Protein AF-A0AAV2DTC4-F1 (afdb_monomer_lite)

pLDDT: mean 80.41, std 14.39, range [45.12, 97.69]

Radius of gyration: 42.37 Å; chains: 1; bounding box: 80×57×110 Å

Secondary structure (DSSP, 8-state):
-HHHHHHHHHHHHHHHHHHHHHHHHHHHHHHHHHHHHHHHHHHHHHHHHHHHHHHHHHHHHHHHHHHHHHHHHHHHHHHHHHHHHHHH-TT----HHHHHHHHHHHHHHHHHHHTTSPPP-------------------------

Sequence (145 aa):
MAKLMKDKADLDKEMGAQKSEIDLLLQEKKALRKEKKVMEKENKRRQEELDALRKEKATSEAPTLDMALKAQASLNSILILKRKLEAYHPTISWDVKEMANFVIDYMASVRPVVDQAPAPPQNPVDEEEDSGSSSESSDESAGGD

Structure (mmCIF, N/CA/C/O backbone):
data_AF-A0AAV2DTC4-F1
#
_entry.id   AF-A0AAV2DTC4-F1
#
loop_
_atom_site.group_PDB
_atom_site.id
_atom_site.type_symbol
_atom_site.label_atom_id
_atom_site.label_alt_id
_atom_site.label_comp_id
_atom_site.label_asym_id
_atom_site.label_entity_id
_atom_site.label_seq_id
_atom_site.pdbx_PDB_ins_code
_atom_site.Cartn_x
_atom_site.Cartn_y
_atom_site.Cartn_z
_atom_site.occupancy
_atom_site.B_iso_or_equiv
_atom_site.auth_seq_id
_atom_site.auth_comp_id
_atom_site.auth_asym_id
_atom_site.auth_atom_id
_atom_site.pdbx_PDB_model_num
ATOM 1 N N . MET A 1 1 ? 45.451 7.969 -55.722 1.00 75.12 1 MET A N 1
ATOM 2 C CA . MET A 1 1 ? 44.171 7.368 -56.159 1.00 75.12 1 MET A CA 1
ATOM 3 C C . MET A 1 1 ? 43.897 6.010 -55.522 1.00 75.12 1 MET A C 1
ATOM 5 O O . MET A 1 1 ? 43.073 5.988 -54.625 1.00 75.12 1 MET A O 1
ATOM 9 N N . ALA A 1 2 ? 44.573 4.912 -55.895 1.00 85.50 2 ALA A N 1
ATOM 10 C CA . ALA A 1 2 ? 44.189 3.552 -55.463 1.00 85.50 2 ALA A CA 1
ATOM 11 C C . ALA A 1 2 ? 43.973 3.370 -53.942 1.00 85.50 2 ALA A C 1
ATOM 13 O O . ALA A 1 2 ? 42.921 2.881 -53.541 1.00 85.50 2 ALA A O 1
ATOM 14 N N . LYS A 1 3 ? 44.911 3.830 -53.097 1.00 88.94 3 LYS A N 1
ATOM 15 C CA . LYS A 1 3 ? 44.768 3.773 -51.628 1.00 88.94 3 LYS A CA 1
ATOM 16 C C . LYS A 1 3 ? 43.507 4.504 -51.134 1.00 88.94 3 LYS A C 1
ATOM 18 O O . LYS A 1 3 ? 42.705 3.932 -50.416 1.00 88.94 3 LYS A O 1
ATOM 23 N N . LEU A 1 4 ? 43.281 5.715 -51.640 1.00 91.12 4 LEU A N 1
ATOM 24 C CA . LEU A 1 4 ? 42.171 6.599 -51.265 1.00 91.12 4 LEU A CA 1
ATOM 25 C C . LEU A 1 4 ? 40.789 6.018 -51.636 1.00 91.12 4 LEU A C 1
ATOM 27 O O . LEU A 1 4 ? 39.814 6.236 -50.926 1.00 91.12 4 LEU A O 1
ATOM 31 N N . MET A 1 5 ? 40.709 5.232 -52.718 1.00 93.12 5 MET A N 1
ATOM 32 C CA . MET A 1 5 ? 39.487 4.506 -53.099 1.00 93.12 5 MET A CA 1
ATOM 33 C C . MET A 1 5 ? 39.211 3.306 -52.182 1.00 93.12 5 MET A C 1
ATOM 35 O O . MET A 1 5 ? 38.049 3.001 -51.925 1.00 93.12 5 MET A O 1
ATOM 39 N N . LYS A 1 6 ? 40.261 2.643 -51.674 1.00 93.31 6 LYS A N 1
ATOM 40 C CA . LYS A 1 6 ? 40.127 1.567 -50.685 1.00 93.31 6 LYS A CA 1
ATOM 41 C C . LYS A 1 6 ? 39.699 2.127 -49.327 1.00 93.31 6 LYS A C 1
ATOM 43 O O . LYS A 1 6 ? 38.693 1.680 -48.793 1.00 93.31 6 LYS A O 1
ATOM 48 N N . ASP A 1 7 ? 40.405 3.147 -48.839 1.00 94.56 7 ASP A N 1
ATOM 49 C CA . ASP A 1 7 ? 40.118 3.801 -47.557 1.00 94.56 7 ASP A CA 1
ATOM 50 C C . ASP A 1 7 ? 38.659 4.315 -47.514 1.00 94.56 7 ASP A C 1
ATOM 52 O O . ASP A 1 7 ? 37.985 4.194 -46.494 1.00 94.56 7 ASP A O 1
ATOM 56 N N . LYS A 1 8 ? 38.125 4.803 -48.649 1.00 93.38 8 LYS A N 1
ATOM 57 C CA . LYS A 1 8 ? 36.703 5.156 -48.792 1.00 93.38 8 LYS A CA 1
ATOM 58 C C . LYS A 1 8 ? 35.762 3.949 -48.642 1.00 93.38 8 LYS A C 1
ATOM 60 O O . LYS A 1 8 ? 34.763 4.055 -47.942 1.00 93.38 8 LYS A O 1
ATOM 65 N N . ALA A 1 9 ? 36.048 2.827 -49.302 1.00 93.94 9 ALA A N 1
ATOM 66 C CA . ALA A 1 9 ? 35.193 1.638 -49.241 1.00 93.94 9 ALA A CA 1
ATOM 67 C C . ALA A 1 9 ? 35.174 1.002 -47.838 1.00 93.94 9 ALA A C 1
ATOM 69 O O . ALA A 1 9 ? 34.131 0.521 -47.394 1.00 93.94 9 ALA A O 1
ATOM 70 N N . ASP A 1 10 ? 36.309 1.039 -47.135 1.00 94.94 10 ASP A N 1
ATOM 71 C CA . ASP A 1 10 ? 36.408 0.596 -45.743 1.00 94.94 10 ASP A CA 1
ATOM 72 C C . ASP A 1 10 ? 35.602 1.537 -44.811 1.00 94.94 10 ASP A C 1
ATOM 74 O O . ASP A 1 10 ? 34.822 1.051 -43.990 1.00 94.94 10 ASP A O 1
ATOM 78 N N . LEU A 1 11 ? 35.665 2.863 -45.017 1.00 94.94 11 LEU A N 1
ATOM 79 C CA . LEU A 1 11 ? 34.822 3.857 -44.322 1.00 94.94 11 LEU A CA 1
ATOM 80 C C . LEU A 1 11 ? 33.317 3.677 -44.582 1.00 94.94 11 LEU A C 1
ATOM 82 O O . LEU A 1 11 ? 32.529 3.700 -43.639 1.00 94.94 11 LEU A O 1
ATOM 86 N N . ASP A 1 12 ? 32.899 3.482 -45.836 1.00 95.06 12 ASP A N 1
ATOM 87 C CA . ASP A 1 12 ? 31.487 3.267 -46.190 1.00 95.06 12 ASP A CA 1
ATOM 88 C C . ASP A 1 12 ? 30.931 1.999 -45.501 1.00 95.06 12 ASP A C 1
ATOM 90 O O . ASP A 1 12 ? 29.781 1.973 -45.049 1.00 95.06 12 ASP A O 1
ATO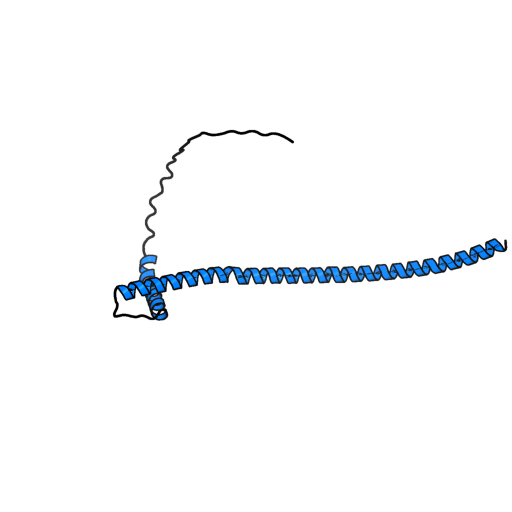M 94 N N . LYS A 1 13 ? 31.765 0.959 -45.347 1.00 95.94 13 LYS A N 1
ATOM 95 C CA . LYS A 1 13 ? 31.430 -0.270 -44.614 1.00 95.94 13 LYS A CA 1
ATOM 96 C C . LYS A 1 13 ? 31.337 -0.042 -43.101 1.00 95.94 13 LYS A C 1
ATOM 98 O O . LYS A 1 13 ? 30.400 -0.542 -42.477 1.00 95.94 13 LYS A O 1
ATOM 103 N N . GLU A 1 14 ? 32.273 0.702 -42.515 1.00 96.38 14 GLU A N 1
ATOM 104 C CA . GLU A 1 14 ? 32.268 1.021 -41.083 1.00 96.38 14 GLU A CA 1
ATOM 105 C C . GLU A 1 14 ? 31.072 1.910 -40.703 1.00 96.38 14 GLU A C 1
ATOM 107 O O . GLU A 1 14 ? 30.353 1.591 -39.756 1.00 96.38 14 GLU A O 1
ATOM 112 N N . MET A 1 15 ? 30.760 2.937 -41.503 1.00 95.75 15 MET A N 1
ATOM 113 C CA . MET A 1 15 ? 29.544 3.744 -41.333 1.00 95.75 15 MET A CA 1
ATOM 114 C C . MET A 1 15 ? 28.265 2.896 -41.425 1.00 95.75 15 MET A C 1
ATOM 116 O O . MET A 1 15 ? 27.325 3.112 -40.659 1.00 95.75 15 MET A O 1
ATOM 120 N N . GLY A 1 16 ? 28.215 1.914 -42.333 1.00 96.38 16 GLY A N 1
ATOM 121 C CA . GLY A 1 16 ? 27.091 0.978 -42.440 1.00 96.38 16 GLY A CA 1
ATOM 122 C C . GLY A 1 16 ? 26.909 0.102 -41.193 1.00 96.38 16 GLY A C 1
ATOM 123 O O . GLY A 1 16 ? 25.778 -0.105 -40.739 1.00 96.38 16 GLY A O 1
ATOM 124 N N . ALA A 1 17 ? 28.014 -0.367 -40.605 1.00 96.25 17 ALA A N 1
ATOM 125 C CA . ALA A 1 17 ? 28.004 -1.129 -39.358 1.00 96.25 17 ALA A CA 1
ATOM 126 C C . ALA A 1 17 ? 27.556 -0.262 -38.168 1.00 96.25 17 ALA A C 1
ATOM 128 O O . ALA A 1 17 ? 26.582 -0.610 -37.500 1.00 96.25 17 ALA A O 1
ATOM 129 N N . GLN A 1 18 ? 28.178 0.907 -37.972 1.00 96.75 18 GLN A N 1
ATOM 130 C CA . GLN A 1 18 ? 27.834 1.847 -36.896 1.00 96.75 18 GLN A CA 1
ATOM 131 C C . GLN A 1 18 ? 26.372 2.311 -36.978 1.00 96.75 18 GLN A C 1
ATOM 133 O O . GLN A 1 18 ? 25.688 2.401 -35.962 1.00 96.75 18 GLN A O 1
ATOM 138 N N . LYS A 1 19 ? 25.843 2.554 -38.185 1.00 96.88 19 LYS A N 1
ATOM 139 C CA . LYS A 1 19 ? 24.424 2.891 -38.370 1.00 96.88 19 LYS A CA 1
ATOM 140 C C . LYS A 1 19 ? 23.498 1.763 -37.900 1.00 96.88 19 LYS A C 1
ATOM 142 O O . LYS A 1 19 ? 22.509 2.032 -37.224 1.00 96.88 19 LYS A O 1
ATOM 147 N N . SER A 1 20 ? 23.838 0.516 -38.223 1.00 96.19 20 SER A N 1
ATOM 148 C CA . SER A 1 20 ? 23.063 -0.661 -37.809 1.00 96.19 20 SER A CA 1
ATOM 149 C C . SER A 1 20 ? 23.090 -0.854 -36.286 1.00 96.19 20 SER A C 1
ATOM 151 O O . SER A 1 20 ? 22.070 -1.184 -35.684 1.00 96.19 20 SER A O 1
ATOM 153 N N . GLU A 1 21 ? 24.233 -0.591 -35.650 1.00 97.31 21 GLU A N 1
ATOM 154 C CA . GLU A 1 21 ? 24.391 -0.604 -34.191 1.00 97.31 21 GLU A CA 1
ATOM 155 C C . GLU A 1 21 ? 23.567 0.505 -33.509 1.00 97.31 21 GLU A C 1
ATOM 157 O O . GLU A 1 21 ? 22.845 0.241 -32.547 1.00 97.31 21 GLU A O 1
ATOM 162 N N . ILE A 1 22 ? 23.584 1.728 -34.052 1.00 97.19 22 ILE A N 1
ATOM 163 C CA . ILE A 1 22 ? 22.749 2.843 -33.575 1.00 97.19 22 ILE A CA 1
ATOM 164 C C . ILE A 1 22 ? 21.257 2.489 -33.660 1.00 97.19 22 ILE A C 1
ATOM 166 O O . ILE A 1 22 ? 20.518 2.735 -32.703 1.00 97.19 22 ILE A O 1
ATOM 170 N N . ASP A 1 23 ? 20.804 1.888 -34.763 1.00 97.19 23 ASP A N 1
ATOM 171 C CA . ASP A 1 23 ? 19.405 1.480 -34.928 1.00 97.19 23 ASP A CA 1
ATOM 172 C C . ASP A 1 23 ? 18.992 0.400 -33.905 1.00 97.19 23 ASP A C 1
ATOM 174 O O . ASP A 1 23 ? 17.889 0.473 -33.352 1.00 97.19 23 ASP A O 1
ATOM 178 N N . LEU A 1 24 ? 19.877 -0.553 -33.578 1.00 97.50 24 LEU A N 1
ATOM 179 C CA . LEU A 1 24 ? 19.655 -1.544 -32.514 1.00 97.50 24 LEU A CA 1
ATOM 180 C C . LEU A 1 24 ? 19.556 -0.886 -31.128 1.00 97.50 24 LEU A C 1
ATOM 182 O O . LEU A 1 24 ? 18.571 -1.097 -30.416 1.00 97.50 24 LEU A O 1
ATOM 186 N N . LEU A 1 25 ? 20.509 -0.019 -30.771 1.00 97.06 25 LEU A N 1
ATOM 187 C CA . LEU A 1 25 ? 20.514 0.706 -29.492 1.00 97.06 25 LEU A CA 1
ATOM 188 C C . LEU A 1 25 ? 19.282 1.616 -29.334 1.00 97.06 25 LEU A C 1
ATOM 190 O O . LEU A 1 25 ? 18.743 1.774 -28.234 1.00 97.06 25 LEU A O 1
ATOM 194 N N . LEU A 1 26 ? 18.781 2.205 -30.425 1.00 97.25 26 LEU A N 1
ATOM 195 C CA . LEU A 1 26 ? 17.537 2.981 -30.422 1.00 97.25 26 LEU A CA 1
ATOM 196 C C . LEU A 1 26 ? 16.298 2.105 -30.183 1.00 97.25 26 LEU A C 1
ATOM 198 O O . LEU A 1 26 ? 15.373 2.542 -29.485 1.00 97.25 26 LEU A O 1
ATOM 202 N N . GLN A 1 27 ? 16.267 0.880 -30.717 1.00 97.00 27 GLN A N 1
ATOM 203 C CA . GLN A 1 27 ? 15.197 -0.087 -30.448 1.00 97.00 27 GLN A CA 1
ATOM 204 C C . GLN A 1 27 ? 15.222 -0.565 -28.992 1.00 97.00 27 GLN A C 1
ATOM 206 O O . GLN A 1 27 ? 14.185 -0.514 -28.325 1.00 97.00 27 GLN A O 1
ATOM 211 N N . GLU A 1 28 ? 16.390 -0.930 -28.465 1.00 97.25 28 GLU A N 1
ATOM 212 C CA . GLU A 1 28 ? 16.568 -1.340 -27.067 1.00 97.25 28 GLU A CA 1
ATOM 213 C C . GLU A 1 28 ? 16.164 -0.217 -26.098 1.00 97.25 28 GLU A C 1
ATOM 215 O O . GLU A 1 28 ? 15.303 -0.399 -25.236 1.00 97.25 28 GLU A O 1
ATOM 220 N N . LYS A 1 29 ? 16.654 1.009 -26.320 1.00 97.44 29 LYS A N 1
ATOM 221 C CA . LYS A 1 29 ? 16.259 2.202 -25.551 1.00 97.44 29 LYS A CA 1
ATOM 222 C C . LYS A 1 29 ? 14.749 2.462 -25.592 1.00 97.44 29 LYS A C 1
ATOM 224 O O . LYS A 1 29 ? 14.182 2.991 -24.632 1.00 97.44 29 LYS A O 1
ATOM 229 N N . LYS A 1 30 ? 14.067 2.111 -26.689 1.00 97.69 30 LYS A N 1
ATOM 230 C CA . LYS A 1 30 ? 12.602 2.197 -26.816 1.00 97.69 30 LYS A CA 1
ATOM 231 C C . LYS A 1 30 ? 11.891 1.068 -26.059 1.00 97.69 30 LYS A C 1
ATOM 233 O O . LYS A 1 30 ? 10.814 1.326 -25.519 1.00 97.69 30 LYS A O 1
ATOM 238 N N . ALA A 1 31 ? 12.471 -0.130 -25.985 1.00 96.50 31 ALA A N 1
ATOM 239 C CA . ALA A 1 31 ? 11.971 -1.244 -25.180 1.00 96.50 31 ALA A CA 1
ATOM 240 C C . ALA A 1 31 ? 12.096 -0.949 -23.674 1.00 96.50 31 ALA A C 1
ATOM 242 O O . ALA A 1 31 ? 11.075 -0.905 -22.988 1.00 96.50 31 ALA A O 1
ATOM 243 N N . LEU A 1 32 ? 13.291 -0.581 -23.198 1.00 96.62 32 LEU A N 1
ATOM 244 C CA . LEU A 1 32 ? 13.554 -0.211 -21.798 1.00 96.62 32 LEU A CA 1
ATOM 245 C C . LEU A 1 32 ? 12.648 0.938 -21.315 1.00 96.62 32 LEU A C 1
ATOM 247 O O . LEU A 1 32 ? 12.139 0.931 -20.196 1.00 96.62 32 LEU A O 1
ATOM 251 N N . ARG A 1 33 ? 12.355 1.921 -22.180 1.00 97.00 33 ARG A N 1
ATOM 252 C CA . ARG A 1 33 ? 11.389 3.000 -21.882 1.00 97.00 33 ARG A CA 1
ATOM 253 C C . ARG A 1 33 ? 9.942 2.520 -21.728 1.00 97.00 33 ARG A C 1
ATOM 255 O O . ARG A 1 33 ? 9.172 3.187 -21.036 1.00 97.00 33 ARG A O 1
ATOM 262 N N . LYS A 1 34 ? 9.539 1.428 -22.387 1.00 97.00 34 LYS A N 1
ATOM 263 C CA . LYS A 1 34 ? 8.218 0.808 -22.180 1.00 97.00 34 LYS A CA 1
ATOM 264 C C . LYS A 1 34 ? 8.203 0.024 -20.873 1.00 97.00 34 LYS A C 1
ATOM 266 O O . LYS A 1 34 ? 7.287 0.215 -20.082 1.00 97.00 34 LYS A O 1
ATOM 271 N N . GLU A 1 35 ? 9.225 -0.791 -20.640 1.00 96.44 35 GLU A N 1
ATOM 272 C CA . GLU A 1 35 ? 9.388 -1.597 -19.427 1.00 96.44 35 GLU A CA 1
ATOM 273 C C . GLU A 1 35 ? 9.395 -0.729 -18.164 1.00 96.44 35 GLU A C 1
ATOM 275 O O . GLU A 1 35 ? 8.597 -0.962 -17.257 1.00 96.44 35 GLU A O 1
ATOM 280 N N . LYS A 1 36 ? 10.170 0.367 -18.158 1.00 96.38 36 LYS A N 1
ATOM 281 C CA . LYS A 1 36 ? 10.168 1.341 -17.057 1.00 96.38 36 LYS A CA 1
ATOM 282 C C . LYS A 1 36 ? 8.755 1.839 -16.728 1.00 96.38 36 LYS A C 1
ATOM 284 O O . LYS A 1 36 ? 8.377 1.864 -15.563 1.00 96.38 36 LYS A O 1
ATOM 289 N N . LYS A 1 37 ? 7.948 2.176 -17.742 1.00 97.00 37 LYS A N 1
ATOM 290 C CA . LYS A 1 37 ? 6.556 2.630 -17.555 1.00 97.00 37 LYS A CA 1
ATOM 291 C C . LYS A 1 37 ? 5.619 1.534 -17.040 1.00 97.00 37 LYS A C 1
ATOM 293 O O . LYS A 1 37 ? 4.598 1.859 -16.437 1.00 97.00 37 LYS A O 1
ATOM 298 N N . VAL A 1 38 ? 5.914 0.260 -17.304 1.00 96.88 38 VAL A N 1
ATOM 299 C CA . VAL A 1 38 ? 5.171 -0.871 -16.727 1.00 96.88 38 VAL A CA 1
ATOM 300 C C . VAL A 1 38 ? 5.531 -1.012 -15.249 1.00 96.88 38 VAL A C 1
ATOM 302 O O . VAL A 1 38 ? 4.626 -1.014 -14.417 1.00 96.88 38 VAL A O 1
ATOM 305 N N . MET A 1 39 ? 6.824 -1.009 -14.909 1.00 93.19 39 MET A N 1
ATOM 306 C CA . MET A 1 39 ? 7.279 -1.087 -13.515 1.00 93.19 39 MET A CA 1
ATOM 307 C C . MET A 1 39 ? 6.841 0.119 -12.670 1.00 93.19 39 MET A C 1
ATOM 309 O O . MET A 1 39 ? 6.418 -0.062 -11.534 1.00 93.19 39 MET A O 1
ATOM 313 N N . GLU A 1 40 ? 6.855 1.342 -13.213 1.00 96.00 40 GLU A N 1
ATOM 314 C CA . GLU A 1 40 ? 6.330 2.542 -12.534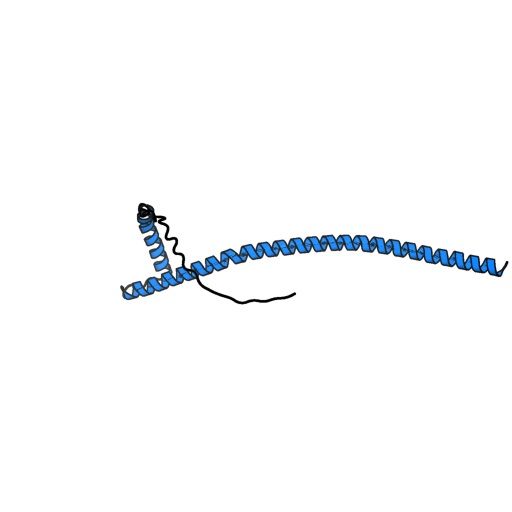 1.00 96.00 40 GLU A CA 1
ATOM 315 C C . GLU A 1 40 ? 4.840 2.386 -12.167 1.00 96.00 40 GLU A C 1
ATOM 317 O O . GLU A 1 40 ? 4.432 2.738 -11.059 1.00 96.00 40 GLU A O 1
ATOM 322 N N . LYS A 1 41 ? 4.023 1.806 -13.062 1.00 96.94 41 LYS A N 1
ATOM 323 C CA . LYS A 1 41 ? 2.601 1.524 -12.795 1.00 96.94 41 LYS A CA 1
ATOM 324 C C . LYS A 1 41 ? 2.405 0.409 -11.771 1.00 96.94 41 LYS A C 1
ATOM 326 O O . LYS A 1 41 ? 1.545 0.531 -10.905 1.00 96.94 41 LYS A O 1
ATOM 331 N N . GLU A 1 42 ? 3.176 -0.669 -11.877 1.00 94.94 42 GLU A N 1
ATOM 332 C CA . GLU A 1 42 ? 3.092 -1.800 -10.952 1.00 94.94 42 GLU A CA 1
ATOM 333 C C . GLU A 1 42 ? 3.512 -1.391 -9.532 1.00 94.94 42 GLU A C 1
ATOM 335 O O . GLU A 1 42 ? 2.836 -1.735 -8.566 1.00 94.94 42 GLU A O 1
ATOM 340 N N . ASN A 1 43 ? 4.572 -0.588 -9.405 1.00 94.62 43 ASN A N 1
ATOM 341 C CA . ASN A 1 43 ? 5.025 -0.051 -8.126 1.00 94.62 43 ASN A CA 1
ATOM 342 C C . ASN A 1 43 ? 3.969 0.883 -7.504 1.00 94.62 43 ASN A C 1
ATOM 344 O O . ASN A 1 43 ? 3.638 0.735 -6.332 1.00 94.62 43 ASN A O 1
ATOM 348 N N . LYS A 1 44 ? 3.334 1.756 -8.305 1.00 96.56 44 LYS A N 1
ATOM 349 C CA . LYS A 1 44 ? 2.187 2.558 -7.841 1.00 96.56 44 LYS A CA 1
ATOM 350 C C . LYS A 1 44 ? 1.041 1.680 -7.320 1.00 96.56 44 LYS A C 1
ATOM 352 O O . LYS A 1 44 ? 0.507 1.973 -6.256 1.00 96.56 44 LYS A O 1
ATOM 357 N N . ARG A 1 45 ? 0.709 0.584 -8.016 1.00 95.88 45 ARG A N 1
ATOM 358 C CA . ARG A 1 45 ? -0.333 -0.362 -7.578 1.00 95.88 45 ARG A CA 1
ATOM 359 C C . ARG A 1 45 ? 0.032 -1.050 -6.256 1.00 95.88 45 ARG A C 1
ATOM 361 O O . ARG A 1 45 ? -0.798 -1.101 -5.359 1.00 95.88 45 ARG A O 1
ATOM 368 N N . ARG A 1 46 ? 1.280 -1.512 -6.102 1.00 93.69 46 ARG A N 1
ATOM 369 C CA . ARG A 1 46 ? 1.786 -2.083 -4.835 1.00 93.69 46 ARG A CA 1
ATOM 370 C C . ARG A 1 46 ? 1.750 -1.071 -3.687 1.00 93.69 46 ARG A C 1
ATOM 372 O O . ARG A 1 46 ? 1.433 -1.444 -2.564 1.00 93.69 46 ARG A O 1
ATOM 379 N N . GLN A 1 47 ? 2.052 0.199 -3.954 1.00 91.94 47 GLN A N 1
ATOM 380 C CA . GLN A 1 47 ? 1.971 1.257 -2.945 1.00 91.94 47 GLN A CA 1
ATOM 381 C C . GLN A 1 47 ? 0.518 1.499 -2.499 1.00 91.94 47 GLN A C 1
ATOM 383 O O . GLN A 1 47 ? 0.253 1.576 -1.303 1.00 91.94 47 GLN A O 1
ATOM 388 N N . GLU A 1 48 ? -0.427 1.537 -3.443 1.00 94.25 48 GLU A N 1
ATOM 389 C CA . GLU A 1 48 ? -1.867 1.631 -3.159 1.00 94.25 48 GLU A CA 1
ATOM 390 C C . GLU A 1 48 ? -2.379 0.419 -2.352 1.00 94.25 48 GLU A C 1
ATOM 392 O O . GLU A 1 48 ? -3.116 0.602 -1.384 1.00 94.25 48 GLU A O 1
ATOM 397 N N . GLU A 1 49 ? -1.937 -0.801 -2.685 1.00 93.12 49 GLU A N 1
ATOM 398 C CA . GLU A 1 49 ? -2.223 -2.032 -1.923 1.00 93.12 49 GLU A CA 1
ATOM 399 C C . GLU A 1 49 ? -1.672 -1.962 -0.482 1.00 93.12 49 GLU A C 1
ATOM 401 O O . GLU A 1 49 ? -2.391 -2.255 0.475 1.00 93.12 49 GLU A O 1
ATOM 406 N N . LEU A 1 50 ? -0.419 -1.523 -0.297 1.00 92.50 50 LEU A N 1
ATOM 407 C CA . LEU A 1 50 ? 0.202 -1.378 1.028 1.00 92.50 50 LEU A CA 1
ATOM 408 C C . LEU A 1 50 ? -0.498 -0.329 1.899 1.00 92.50 50 LEU A C 1
ATOM 410 O O . LEU A 1 50 ? -0.687 -0.550 3.096 1.00 92.50 50 LEU A O 1
ATOM 414 N N . ASP A 1 51 ? -0.891 0.806 1.323 1.00 91.50 51 ASP A N 1
ATOM 415 C CA . ASP A 1 51 ? -1.568 1.868 2.069 1.00 91.50 51 ASP A CA 1
ATOM 416 C C . ASP A 1 51 ? -3.033 1.522 2.384 1.00 91.50 51 ASP A C 1
ATOM 418 O O . ASP A 1 51 ? -3.559 1.978 3.402 1.00 91.50 51 ASP A O 1
ATOM 422 N N . ALA A 1 52 ? -3.677 0.662 1.586 1.00 91.62 52 ALA A N 1
ATOM 423 C CA . ALA A 1 52 ? -4.959 0.049 1.938 1.00 91.62 52 ALA A CA 1
ATOM 424 C C . ALA A 1 52 ? -4.818 -0.901 3.144 1.00 91.62 52 ALA A C 1
ATOM 426 O O . ALA A 1 52 ? -5.512 -0.716 4.145 1.00 91.62 52 ALA A O 1
ATOM 427 N N . LEU A 1 53 ? -3.860 -1.837 3.106 1.00 87.88 53 LEU A N 1
ATOM 428 C CA . LEU A 1 53 ? -3.599 -2.784 4.203 1.00 87.88 53 LEU A CA 1
ATOM 429 C C . LEU A 1 53 ? -3.209 -2.082 5.516 1.00 87.88 53 LEU A C 1
ATOM 431 O O . LEU A 1 53 ? -3.619 -2.497 6.600 1.00 87.88 53 LEU A O 1
ATOM 435 N N . ARG A 1 54 ? -2.448 -0.981 5.443 1.00 87.94 54 ARG A N 1
ATOM 436 C CA . ARG A 1 54 ? -2.120 -0.145 6.615 1.00 87.94 54 ARG A CA 1
ATOM 437 C C . ARG A 1 54 ? -3.361 0.478 7.254 1.00 87.94 54 ARG A C 1
ATOM 439 O O . ARG A 1 54 ? -3.451 0.505 8.480 1.00 87.94 54 ARG A O 1
ATOM 446 N N . LYS A 1 55 ? -4.307 0.969 6.445 1.00 84.94 55 LYS A N 1
ATOM 447 C CA . LYS A 1 55 ? -5.578 1.528 6.937 1.00 84.94 55 LYS A CA 1
ATOM 448 C C . LYS A 1 55 ? -6.442 0.452 7.585 1.00 84.94 55 LYS A C 1
ATOM 450 O O . LYS A 1 55 ? -6.914 0.665 8.696 1.00 84.94 55 LYS A O 1
ATOM 455 N N . GLU A 1 56 ? -6.583 -0.701 6.932 1.00 81.75 56 GLU A N 1
ATOM 456 C CA . GLU A 1 56 ? -7.324 -1.854 7.455 1.00 81.75 56 GLU A CA 1
ATOM 457 C C . GLU A 1 56 ? -6.784 -2.289 8.827 1.00 81.75 56 GLU A C 1
ATOM 459 O O . GLU A 1 56 ? -7.536 -2.357 9.805 1.00 81.75 56 GLU A O 1
ATOM 464 N N . LYS A 1 57 ? -5.457 -2.455 8.940 1.00 78.56 57 LYS A N 1
ATOM 465 C CA . LYS A 1 57 ? -4.787 -2.773 10.206 1.00 78.56 57 LYS A CA 1
ATOM 466 C C . LYS A 1 57 ? -5.085 -1.737 11.298 1.00 78.56 57 LYS A C 1
ATOM 468 O O . LYS A 1 57 ? -5.495 -2.112 12.395 1.00 78.56 57 LYS A O 1
ATOM 473 N N . ALA A 1 58 ? -4.941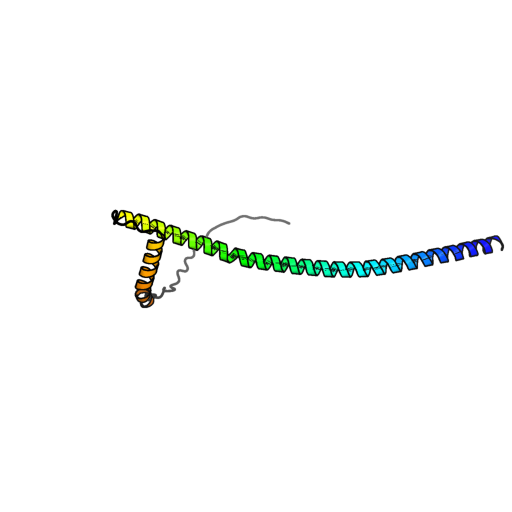 -0.445 10.994 1.00 74.44 58 ALA A N 1
ATOM 474 C CA . ALA A 1 58 ? -5.213 0.627 11.954 1.00 74.44 58 ALA A CA 1
ATOM 475 C C . ALA A 1 58 ? -6.672 0.615 12.455 1.00 74.44 58 ALA A C 1
ATOM 477 O O . ALA A 1 58 ? -6.916 0.807 13.647 1.00 74.44 58 ALA A O 1
ATOM 478 N N . THR A 1 59 ? -7.640 0.328 11.575 1.00 72.00 59 THR A N 1
ATOM 479 C CA . THR A 1 59 ? -9.056 0.195 11.962 1.00 72.00 59 THR A CA 1
ATOM 480 C C . THR A 1 59 ? -9.364 -1.070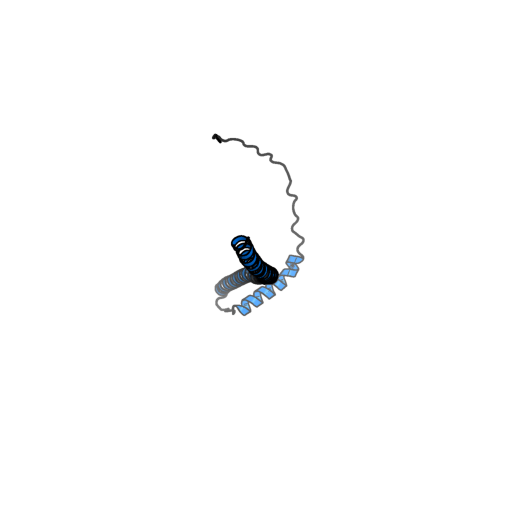 12.770 1.00 72.00 59 THR A C 1
ATOM 482 O O . THR A 1 59 ? -10.305 -1.062 13.559 1.00 72.00 59 THR A O 1
ATOM 485 N N . SER A 1 60 ? -8.568 -2.134 12.621 1.00 66.56 60 SER A N 1
ATOM 486 C CA . SER A 1 60 ? -8.740 -3.398 13.350 1.00 66.56 60 SER A CA 1
ATOM 487 C C . SER A 1 60 ? -8.191 -3.358 14.783 1.00 66.56 60 SER A C 1
ATOM 489 O O . SER A 1 60 ? -8.747 -4.004 15.673 1.00 66.56 60 SER A O 1
ATOM 491 N N . GLU A 1 61 ? -7.084 -2.651 15.019 1.00 64.12 61 GLU A N 1
ATOM 492 C CA . GLU A 1 61 ? -6.346 -2.713 16.295 1.00 64.12 61 GLU A CA 1
ATOM 493 C C . GLU A 1 61 ? -6.793 -1.650 17.316 1.00 64.12 61 GLU A C 1
ATOM 495 O O . GLU A 1 61 ? -6.799 -1.910 18.519 1.00 64.12 61 GLU A O 1
ATOM 500 N N . ALA A 1 62 ? -7.216 -0.464 16.862 1.00 57.88 62 ALA A N 1
ATOM 501 C CA . ALA A 1 62 ? -7.557 0.647 17.754 1.00 57.88 62 ALA A CA 1
ATOM 502 C C . ALA A 1 62 ? -8.794 0.410 18.659 1.00 57.88 62 ALA A C 1
ATOM 504 O O . ALA A 1 62 ? -8.677 0.616 19.869 1.00 57.88 62 ALA A O 1
ATOM 505 N N . PRO A 1 63 ? -9.969 -0.031 18.155 1.00 60.88 63 PRO A N 1
ATOM 506 C CA . PRO A 1 63 ? -11.143 -0.223 19.013 1.00 60.88 63 PRO A CA 1
ATOM 507 C C . PRO A 1 63 ? -11.066 -1.508 19.850 1.00 60.88 63 PRO A C 1
ATOM 509 O O . PRO A 1 63 ? -11.714 -1.610 20.889 1.00 60.88 63 PRO A O 1
ATOM 512 N N . THR A 1 64 ? -10.293 -2.506 19.417 1.00 69.19 64 THR A N 1
ATOM 513 C CA . THR A 1 64 ? -10.274 -3.835 20.042 1.00 69.19 64 THR A CA 1
ATOM 514 C C . THR A 1 64 ? -9.487 -3.855 21.351 1.00 69.19 64 THR A C 1
ATOM 516 O O . THR A 1 64 ? -9.956 -4.459 22.316 1.00 69.19 64 THR A O 1
ATOM 519 N N . LEU A 1 65 ? -8.353 -3.147 21.437 1.00 74.00 65 LEU A N 1
ATOM 520 C CA . LEU A 1 65 ? -7.566 -3.070 22.674 1.00 74.00 65 LEU A CA 1
ATOM 521 C C . LEU A 1 65 ? -8.284 -2.276 23.780 1.00 74.00 65 LEU A C 1
ATOM 523 O O . LEU A 1 65 ? -8.353 -2.740 24.917 1.00 74.00 65 LEU A O 1
ATOM 527 N N . ASP A 1 66 ? -8.856 -1.114 23.459 1.00 73.06 66 ASP A N 1
ATOM 528 C CA . ASP A 1 66 ? -9.586 -0.283 24.429 1.00 73.06 66 ASP A CA 1
ATOM 529 C C . ASP A 1 66 ? -10.868 -0.976 24.930 1.00 73.06 66 ASP A C 1
ATOM 531 O O . ASP A 1 66 ? -11.121 -1.012 26.137 1.00 73.06 66 ASP A O 1
ATOM 535 N N . MET A 1 67 ? -11.633 -1.634 24.046 1.00 73.38 67 MET A N 1
ATOM 536 C CA . MET A 1 67 ? -12.759 -2.473 24.478 1.00 73.38 67 MET A CA 1
ATOM 537 C C . MET A 1 67 ? -12.311 -3.646 25.360 1.00 73.38 67 MET A C 1
ATOM 539 O O . MET A 1 67 ? -12.981 -3.935 26.351 1.00 73.38 67 MET A O 1
ATOM 543 N N . ALA A 1 68 ? -11.191 -4.307 25.047 1.00 74.25 68 ALA A N 1
ATOM 544 C CA . ALA A 1 68 ? -10.670 -5.403 25.864 1.00 74.25 68 ALA A CA 1
ATOM 545 C C . ALA A 1 68 ? -10.242 -4.924 27.263 1.00 74.25 68 ALA A C 1
ATOM 547 O O . ALA A 1 68 ? -10.586 -5.560 28.260 1.00 74.25 68 ALA A O 1
ATOM 548 N N . LEU A 1 69 ? -9.564 -3.775 27.362 1.00 78.06 69 LEU A N 1
ATOM 549 C CA . LEU A 1 69 ? -9.187 -3.163 28.642 1.00 78.06 69 LEU A CA 1
ATOM 550 C C . LEU A 1 69 ? -10.418 -2.755 29.467 1.00 78.06 69 LEU A C 1
ATOM 552 O O . LEU A 1 69 ? -10.471 -3.030 30.667 1.00 78.06 69 LEU A O 1
ATOM 556 N N . LYS A 1 70 ? -11.441 -2.170 28.830 1.00 81.25 70 LYS A N 1
ATOM 557 C CA . LYS A 1 70 ? -12.718 -1.831 29.481 1.00 81.25 70 LYS A CA 1
ATOM 558 C C . LYS A 1 70 ? -13.455 -3.078 29.974 1.00 81.25 70 LYS A C 1
ATOM 560 O O . LYS A 1 70 ? -13.864 -3.115 31.132 1.00 81.25 70 LYS A O 1
ATOM 565 N N . ALA A 1 71 ? -13.548 -4.125 29.154 1.00 79.44 71 ALA A N 1
ATOM 566 C CA . ALA A 1 71 ? -14.145 -5.402 29.546 1.00 79.44 71 ALA A CA 1
ATOM 567 C C . ALA A 1 71 ? -13.393 -6.057 30.721 1.00 79.44 71 ALA A C 1
ATOM 569 O O . ALA A 1 71 ? -14.023 -6.527 31.671 1.00 79.44 71 ALA A O 1
ATOM 570 N N . GLN A 1 72 ? -12.055 -6.021 30.711 1.00 81.31 72 GLN A N 1
ATOM 571 C CA . GLN A 1 72 ? -11.220 -6.518 31.807 1.00 81.31 72 GLN A CA 1
ATOM 572 C C . GLN A 1 72 ? -11.456 -5.734 33.112 1.00 81.31 72 GLN A C 1
ATOM 574 O O . GLN A 1 72 ? -11.558 -6.334 34.185 1.00 81.31 72 GLN A O 1
ATOM 579 N N . ALA A 1 73 ? -11.585 -4.405 33.037 1.00 82.81 73 ALA A N 1
ATOM 580 C CA . ALA A 1 73 ? -11.894 -3.557 34.189 1.00 82.81 73 ALA A CA 1
ATOM 581 C C . ALA A 1 73 ? -13.297 -3.842 34.764 1.00 82.81 73 ALA A C 1
ATOM 583 O O . ALA A 1 73 ? -13.452 -3.978 35.983 1.00 82.81 73 ALA A O 1
ATOM 584 N N . SER A 1 74 ? -14.310 -4.001 33.904 1.00 85.06 74 SER A N 1
ATOM 585 C CA . SER A 1 74 ? -15.665 -4.391 34.317 1.00 85.06 74 SER A CA 1
ATOM 586 C C . SER A 1 74 ? -15.685 -5.771 34.983 1.00 85.06 74 SER A C 1
ATOM 588 O O . SER A 1 74 ? -16.264 -5.913 36.061 1.00 85.06 74 SER A O 1
ATOM 590 N N . LEU A 1 75 ? -14.996 -6.766 34.411 1.00 86.81 75 LEU A N 1
ATOM 591 C CA . LEU A 1 75 ? -14.885 -8.109 34.992 1.00 86.81 75 LEU A CA 1
ATOM 592 C C . LEU A 1 75 ? -14.219 -8.077 36.376 1.00 86.81 75 LEU A C 1
ATOM 594 O O . LEU A 1 75 ? -14.749 -8.647 37.328 1.00 86.81 75 LEU A O 1
ATOM 598 N N . ASN A 1 76 ? -13.099 -7.362 36.518 1.00 88.44 76 ASN A N 1
ATOM 599 C CA . ASN A 1 76 ? -12.432 -7.181 37.810 1.00 88.44 76 ASN A CA 1
ATOM 600 C C . ASN A 1 76 ? -13.359 -6.524 38.849 1.00 88.44 76 ASN A C 1
ATOM 602 O O . ASN A 1 76 ? -13.379 -6.947 40.005 1.00 88.44 76 ASN A O 1
ATOM 606 N N . SER A 1 77 ? -14.163 -5.537 38.444 1.00 87.88 77 SER A N 1
ATOM 607 C CA . SER A 1 77 ? -15.125 -4.869 39.334 1.00 87.88 77 SER A CA 1
ATOM 608 C C . SER A 1 77 ? -16.220 -5.827 39.821 1.00 87.88 77 SER A C 1
ATOM 610 O O . SER A 1 77 ? -16.521 -5.855 41.015 1.00 87.88 77 SER A O 1
ATOM 612 N N . ILE A 1 78 ? -16.754 -6.674 38.931 1.00 83.62 78 ILE A N 1
ATOM 613 C CA . ILE A 1 78 ? -17.735 -7.722 39.265 1.00 83.62 78 ILE A CA 1
ATOM 614 C C . ILE A 1 78 ? -17.126 -8.751 40.231 1.00 83.62 78 ILE A C 1
ATOM 616 O O . ILE A 1 78 ? -17.761 -9.118 41.219 1.00 83.62 78 ILE A O 1
ATOM 620 N N . LEU A 1 79 ? -15.877 -9.175 40.010 1.00 88.38 79 LEU A N 1
ATOM 621 C CA . LEU A 1 79 ? -15.172 -10.105 40.902 1.00 88.38 79 LEU A CA 1
ATOM 622 C C . LEU A 1 79 ? -14.906 -9.508 42.295 1.00 88.38 79 LEU A C 1
ATOM 624 O O . LEU A 1 79 ? -15.011 -10.217 43.297 1.00 88.38 79 LEU A O 1
ATOM 628 N N . ILE A 1 80 ? -14.588 -8.212 42.384 1.00 87.31 80 ILE A N 1
ATOM 629 C CA . ILE A 1 80 ? -14.449 -7.504 43.668 1.00 87.31 80 ILE A CA 1
ATOM 630 C C . ILE A 1 80 ? -15.800 -7.418 44.385 1.00 87.31 80 ILE A C 1
ATOM 632 O O . ILE A 1 80 ? -15.864 -7.683 45.586 1.00 87.31 80 ILE A O 1
ATOM 636 N N . LEU A 1 81 ? -16.876 -7.076 43.668 1.00 86.31 81 LEU A N 1
ATOM 637 C CA . LEU A 1 81 ? -18.220 -7.013 44.241 1.00 86.31 81 LEU A CA 1
ATOM 638 C C . LEU A 1 81 ? -18.671 -8.385 44.755 1.00 86.31 81 LEU A C 1
ATOM 640 O O . LEU A 1 81 ? -19.161 -8.469 45.879 1.00 86.31 81 LEU A O 1
ATOM 644 N N . LYS A 1 82 ? -18.413 -9.456 43.993 1.00 84.19 82 LYS A N 1
ATOM 645 C CA . LYS A 1 82 ? -18.670 -10.837 44.412 1.00 84.19 82 LYS A CA 1
ATOM 646 C C . LYS A 1 82 ? -17.994 -11.167 45.740 1.00 84.19 82 LYS A C 1
ATOM 648 O O . LYS A 1 82 ? -18.687 -11.519 46.686 1.00 84.19 82 LYS A O 1
ATOM 653 N N . ARG A 1 83 ? -16.679 -10.945 45.852 1.00 87.94 83 ARG A N 1
ATOM 654 C CA . ARG A 1 83 ? -15.932 -11.188 47.102 1.00 87.94 83 ARG A CA 1
ATOM 655 C C . ARG A 1 83 ? -16.482 -10.390 48.288 1.00 87.94 83 ARG A C 1
ATOM 657 O O . ARG A 1 83 ? -16.472 -10.887 49.409 1.00 87.94 83 ARG A O 1
ATOM 664 N N . LYS A 1 84 ? -16.951 -9.156 48.062 1.00 87.25 84 LYS A N 1
ATOM 665 C CA . LYS A 1 84 ? -17.588 -8.340 49.109 1.00 87.25 84 LYS A CA 1
ATOM 666 C C . LYS A 1 84 ? -18.944 -8.912 49.527 1.00 87.25 84 LYS A C 1
ATOM 668 O O . LYS A 1 84 ? -19.197 -9.023 50.720 1.00 87.25 84 LYS A O 1
ATOM 673 N N . LEU A 1 85 ? -19.798 -9.288 48.577 1.00 82.81 85 LEU A N 1
ATOM 674 C CA . LEU A 1 85 ? -21.120 -9.850 48.869 1.00 82.81 85 LEU A CA 1
ATOM 675 C C . LEU A 1 85 ? -21.027 -11.217 49.555 1.00 82.81 85 LEU A C 1
ATOM 677 O O . LEU A 1 85 ? -21.723 -11.427 50.541 1.00 82.81 85 LEU A O 1
ATOM 681 N N . GLU A 1 86 ? -20.110 -12.088 49.127 1.00 83.50 86 GLU A N 1
ATOM 682 C CA . GLU A 1 86 ? -19.806 -13.358 49.808 1.00 83.50 86 GLU A CA 1
ATOM 683 C C . GLU A 1 86 ? -19.305 -13.130 51.249 1.00 83.50 86 GLU A C 1
ATOM 685 O O . GLU A 1 86 ? -19.631 -13.903 52.145 1.00 83.50 86 GLU A O 1
ATOM 690 N N . ALA A 1 87 ? -18.568 -12.043 51.514 1.00 84.62 87 ALA A N 1
ATOM 691 C CA . ALA A 1 87 ? -18.131 -11.692 52.868 1.00 84.62 87 ALA A CA 1
ATOM 692 C C . ALA A 1 87 ? -19.276 -11.186 53.774 1.00 84.62 87 ALA A C 1
ATOM 694 O O . ALA A 1 87 ? -19.251 -11.447 54.976 1.00 84.62 87 ALA A O 1
ATOM 695 N N . TYR A 1 88 ? -20.280 -10.490 53.224 1.00 85.25 88 TYR A N 1
ATOM 696 C CA . TYR A 1 88 ? -21.475 -10.067 53.975 1.00 85.25 88 TYR A CA 1
ATOM 697 C C . TYR A 1 88 ? -22.534 -11.175 54.100 1.00 85.25 88 TYR A C 1
ATOM 699 O O . TYR A 1 88 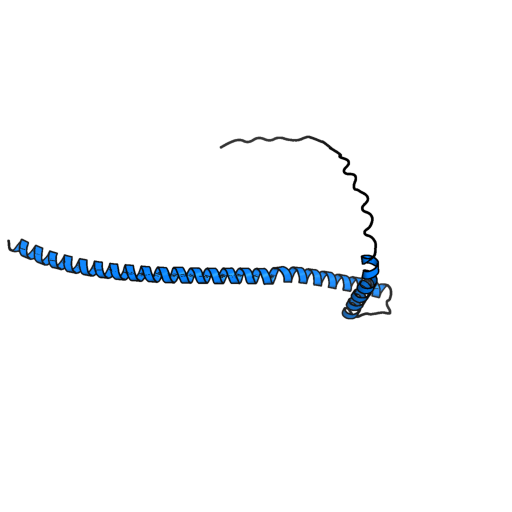? -23.270 -11.215 55.087 1.00 85.25 88 TYR A O 1
ATOM 707 N N . HIS A 1 89 ? -22.599 -12.091 53.131 1.00 80.38 89 HIS A N 1
ATOM 708 C CA . HIS A 1 89 ? -23.569 -13.184 53.069 1.00 80.38 89 HIS A CA 1
ATOM 709 C C . HIS A 1 89 ? -22.879 -14.529 52.755 1.00 80.38 89 HIS A C 1
ATOM 711 O O . HIS A 1 89 ? -23.025 -15.048 51.649 1.00 80.38 89 HIS A O 1
ATOM 717 N N . PRO A 1 90 ? -22.169 -15.148 53.723 1.00 77.00 90 PRO A N 1
ATOM 718 C CA . PRO A 1 90 ? -21.344 -16.343 53.476 1.00 77.00 90 PRO A CA 1
ATOM 719 C C . PRO A 1 90 ? -22.116 -17.598 53.047 1.00 77.00 90 PRO A C 1
ATOM 721 O O . PRO A 1 90 ? -21.526 -18.563 52.570 1.00 77.00 90 PRO A O 1
ATOM 724 N N . THR A 1 91 ? -23.436 -17.608 53.236 1.00 79.75 91 THR A N 1
ATOM 725 C CA . THR A 1 91 ? -24.352 -18.665 52.783 1.00 79.75 91 THR A CA 1
ATOM 726 C C . THR A 1 91 ? -24.762 -18.532 51.315 1.00 79.75 91 THR A C 1
ATOM 728 O O . THR A 1 91 ? -25.436 -19.422 50.800 1.00 79.75 91 THR A O 1
ATOM 731 N N . ILE A 1 92 ? -24.388 -17.439 50.642 1.00 71.69 92 ILE A N 1
ATOM 732 C CA . ILE A 1 92 ? -24.780 -17.127 49.269 1.00 71.69 92 ILE A CA 1
ATOM 733 C C . ILE A 1 92 ? -23.534 -17.115 48.380 1.00 71.69 92 ILE A C 1
ATOM 735 O O . ILE A 1 92 ? -22.748 -16.172 48.405 1.00 71.69 92 ILE A O 1
ATOM 739 N N . SER A 1 93 ? -23.383 -18.144 47.547 1.00 77.06 93 SER A N 1
ATOM 740 C CA . SER A 1 93 ? -22.411 -18.174 46.454 1.00 77.06 93 SER A CA 1
ATOM 741 C C . SER A 1 93 ? -23.128 -17.958 45.119 1.00 77.06 93 SER A C 1
ATOM 743 O O . SER A 1 93 ? -23.880 -18.812 44.660 1.00 77.06 93 SER A O 1
ATOM 745 N N . TRP A 1 94 ? -22.905 -16.808 44.482 1.00 78.19 94 TRP A N 1
ATOM 746 C CA . TRP A 1 94 ? -23.383 -16.543 43.115 1.00 78.19 94 TRP A CA 1
ATOM 747 C C . TRP A 1 94 ? -22.288 -16.857 42.104 1.00 78.19 94 TRP A C 1
ATOM 749 O O . TRP A 1 94 ? -21.113 -16.552 42.341 1.00 78.19 94 TRP A O 1
ATOM 759 N N . ASP A 1 95 ? -22.637 -17.408 40.945 1.00 86.50 95 ASP A N 1
ATOM 760 C CA . ASP A 1 95 ? -21.689 -17.465 39.835 1.00 86.50 95 ASP A CA 1
ATOM 761 C C . ASP A 1 95 ? -21.333 -16.048 39.330 1.00 86.50 95 ASP A C 1
ATOM 763 O O . ASP A 1 95 ? -22.070 -15.081 39.525 1.00 86.50 95 ASP A O 1
ATOM 767 N N . VAL A 1 96 ? -20.184 -15.899 38.664 1.00 80.19 96 VAL A N 1
ATOM 768 C CA . VAL A 1 96 ? -19.767 -14.621 38.064 1.00 80.19 96 VAL A CA 1
ATOM 769 C C . VAL A 1 96 ? -20.777 -14.147 37.011 1.00 80.19 96 VAL A C 1
ATOM 771 O O . VAL A 1 96 ? -21.025 -12.946 36.914 1.00 80.19 96 VAL A O 1
ATOM 774 N N . LYS A 1 97 ? -21.410 -15.065 36.265 1.00 83.81 97 LYS A N 1
ATOM 775 C CA . LYS A 1 97 ? -22.464 -14.736 35.294 1.00 83.81 97 LYS A CA 1
ATOM 776 C C . LYS A 1 97 ? -23.744 -14.245 35.975 1.00 83.81 97 LYS A C 1
ATOM 778 O O . LYS A 1 97 ? -24.355 -13.288 35.510 1.00 83.81 97 LYS A O 1
ATOM 783 N N . GLU A 1 98 ? -24.133 -14.876 37.078 1.00 84.44 98 GLU A N 1
ATOM 784 C CA . GLU A 1 98 ? -25.311 -14.490 37.867 1.00 84.44 98 GLU A CA 1
ATOM 785 C C . GLU A 1 98 ? -25.098 -13.127 38.532 1.00 84.44 98 GLU A C 1
ATOM 787 O O . GLU A 1 98 ? -25.956 -12.255 38.432 1.00 84.44 98 GLU A O 1
ATOM 792 N N . MET A 1 99 ? -23.910 -12.901 39.104 1.00 83.44 99 MET A N 1
ATOM 793 C CA . MET A 1 99 ? -23.488 -11.602 39.633 1.00 83.44 99 MET A CA 1
ATOM 794 C C . MET A 1 99 ? -23.501 -10.510 38.554 1.00 83.44 99 MET A C 1
ATOM 796 O O . MET A 1 99 ? -23.965 -9.402 38.810 1.00 83.44 99 MET A O 1
ATOM 800 N N . ALA A 1 100 ? -23.013 -10.805 37.345 1.00 81.50 100 ALA A N 1
ATOM 801 C CA . ALA A 1 100 ? -23.031 -9.857 36.234 1.00 81.50 100 ALA A CA 1
ATOM 802 C C . ALA A 1 100 ? -24.466 -9.475 35.834 1.00 81.50 100 ALA A C 1
ATOM 804 O O . ALA A 1 100 ? -24.763 -8.288 35.716 1.00 81.50 100 ALA A O 1
ATOM 805 N N . ASN A 1 101 ? -25.360 -10.460 35.694 1.00 85.44 101 ASN A N 1
ATOM 806 C CA . ASN A 1 101 ? -26.773 -10.221 35.395 1.00 85.44 101 ASN A CA 1
ATOM 807 C C . ASN A 1 101 ? -27.454 -9.410 36.508 1.00 85.44 101 ASN A C 1
ATOM 809 O O . ASN A 1 101 ? -28.069 -8.393 36.215 1.00 85.44 101 ASN A O 1
ATOM 813 N N . PHE A 1 102 ? -27.256 -9.778 37.779 1.00 84.00 102 PHE A N 1
ATOM 814 C CA . PHE A 1 102 ? -27.792 -9.034 38.922 1.00 84.00 102 PHE A CA 1
ATOM 815 C C . PHE A 1 102 ? -27.349 -7.563 38.923 1.00 84.00 102 PHE A C 1
ATOM 817 O O . PHE A 1 102 ? -28.165 -6.673 39.146 1.00 84.00 102 PHE A O 1
ATOM 824 N N . VAL A 1 103 ? -26.070 -7.283 38.643 1.00 80.94 103 VAL A N 1
ATOM 825 C CA . VAL A 1 103 ? -25.562 -5.903 38.550 1.00 80.94 103 VAL A CA 1
ATOM 826 C C . VAL A 1 103 ? -26.189 -5.153 37.373 1.00 80.94 103 VAL A C 1
ATOM 828 O O . VAL A 1 103 ? -26.514 -3.977 37.519 1.00 80.94 103 VAL A O 1
ATOM 831 N N . ILE A 1 104 ? -26.385 -5.808 36.224 1.00 81.06 104 ILE A N 1
ATOM 832 C CA . ILE A 1 104 ? -27.055 -5.211 35.059 1.00 81.06 104 ILE A CA 1
ATOM 833 C C . ILE A 1 104 ? -28.512 -4.874 35.395 1.00 81.06 104 ILE A C 1
ATOM 835 O O . ILE A 1 104 ? -28.919 -3.731 35.194 1.00 81.06 104 ILE A O 1
ATOM 839 N N . ASP A 1 105 ? -29.262 -5.819 35.961 1.00 83.19 105 ASP A N 1
ATOM 840 C CA . ASP A 1 105 ? -30.673 -5.650 36.319 1.00 83.19 105 ASP A CA 1
ATOM 841 C C . ASP A 1 105 ? -30.852 -4.579 37.410 1.00 83.19 105 ASP A C 1
ATOM 843 O O . ASP A 1 105 ? -31.714 -3.704 37.302 1.00 83.19 105 ASP A O 1
ATOM 847 N N . TYR A 1 106 ? -29.977 -4.569 38.421 1.00 82.38 106 TYR A N 1
ATOM 848 C CA . TYR A 1 106 ? -29.954 -3.539 39.459 1.00 82.38 106 TYR A CA 1
ATOM 849 C C . TYR A 1 106 ? -29.675 -2.150 38.867 1.00 82.38 106 TYR A C 1
ATOM 851 O O . TYR A 1 106 ? -30.455 -1.221 39.083 1.00 82.38 106 TYR A O 1
ATOM 859 N N . MET A 1 107 ? -28.625 -1.999 38.053 1.00 74.75 107 MET A N 1
ATOM 860 C CA . MET A 1 107 ? -28.299 -0.719 37.410 1.00 74.75 107 MET A CA 1
ATOM 861 C C . MET A 1 107 ? -29.390 -0.270 36.425 1.00 74.75 107 MET A C 1
ATOM 863 O O . MET A 1 107 ? -29.648 0.928 36.312 1.00 74.75 107 MET A O 1
ATOM 867 N N . ALA A 1 108 ? -30.076 -1.203 35.757 1.00 76.62 108 ALA A N 1
ATOM 868 C CA . ALA A 1 108 ? -31.235 -0.914 34.916 1.00 76.62 108 ALA A CA 1
ATOM 869 C C . ALA A 1 108 ? -32.455 -0.452 35.733 1.00 76.62 108 ALA A C 1
ATOM 871 O O . ALA A 1 108 ? -33.176 0.432 35.279 1.00 76.62 108 ALA A O 1
ATOM 872 N N . SER A 1 109 ? -32.661 -0.982 36.943 1.00 78.00 109 SER A N 1
ATOM 873 C CA . SER A 1 109 ? -33.733 -0.533 37.846 1.00 78.00 109 SER A CA 1
ATOM 874 C C . SER A 1 109 ? -33.467 0.839 38.485 1.00 78.00 109 SER A C 1
ATOM 876 O O . SER A 1 109 ? -34.407 1.588 38.742 1.00 78.00 109 SER A O 1
ATOM 878 N N . VAL A 1 110 ? -32.194 1.195 38.702 1.00 67.19 110 VAL A N 1
ATOM 879 C CA . VAL A 1 110 ? -31.787 2.463 39.336 1.00 67.19 110 VAL A CA 1
ATOM 880 C C . VAL A 1 110 ? -31.622 3.603 38.321 1.00 67.19 110 VAL A C 1
ATOM 882 O O . VAL A 1 110 ? -31.915 4.752 38.654 1.00 67.19 110 VAL A O 1
ATOM 885 N N . ARG A 1 111 ? -31.222 3.314 37.071 1.00 64.00 111 ARG A N 1
ATOM 886 C CA . ARG A 1 111 ? -31.068 4.321 35.997 1.00 64.00 111 ARG A CA 1
ATOM 887 C C . ARG A 1 111 ? -32.259 5.278 35.854 1.00 64.00 111 ARG A C 1
ATOM 889 O O . ARG A 1 111 ? -32.020 6.475 35.941 1.00 64.00 111 ARG A O 1
ATOM 896 N N . PRO A 1 112 ? -33.525 4.822 35.758 1.00 64.88 112 PRO A N 1
ATOM 897 C CA . PRO A 1 112 ? -34.680 5.714 35.623 1.00 64.88 112 PRO A CA 1
ATOM 898 C C . PRO A 1 112 ? -34.857 6.724 36.764 1.00 64.88 112 PRO A C 1
ATOM 900 O O . PRO A 1 112 ? -35.518 7.737 36.564 1.00 64.88 112 PRO A O 1
ATOM 903 N N . VAL A 1 113 ? -34.293 6.453 37.948 1.00 60.91 113 VAL A N 1
ATOM 904 C CA . VAL A 1 113 ? -34.332 7.351 39.114 1.00 60.91 113 VAL A CA 1
ATOM 905 C C . VAL A 1 113 ? -33.196 8.377 39.058 1.00 60.91 113 VAL A C 1
ATOM 907 O O . VAL A 1 113 ? -33.393 9.529 39.432 1.00 60.91 113 VAL A O 1
ATOM 910 N N . VAL A 1 114 ? -32.019 7.981 38.563 1.00 57.31 114 VAL A N 1
ATOM 911 C CA . VAL A 1 114 ? -30.849 8.864 38.408 1.00 57.31 114 VAL A CA 1
ATOM 912 C C . V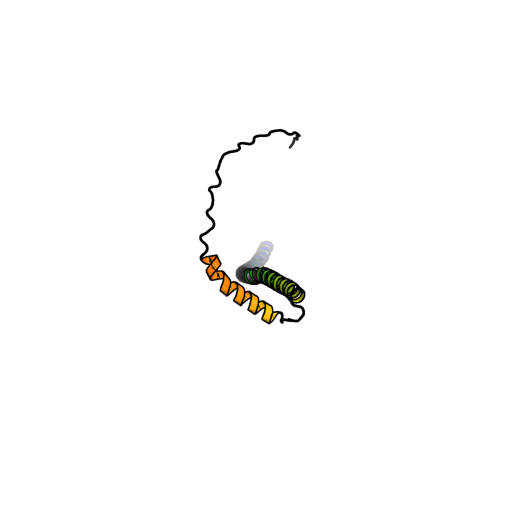AL A 1 114 ? -30.982 9.754 37.170 1.00 57.31 114 VAL A C 1
ATOM 914 O O . VAL A 1 114 ? -30.718 10.946 37.252 1.00 57.31 114 VAL A O 1
ATOM 917 N N . ASP A 1 115 ? -31.474 9.213 36.054 1.00 60.53 115 ASP A N 1
ATOM 918 C CA . ASP A 1 115 ? -31.704 9.944 34.800 1.00 60.53 115 ASP A CA 1
ATOM 919 C C . ASP A 1 115 ? -32.893 10.930 34.902 1.00 60.53 115 ASP A C 1
ATOM 921 O O . ASP A 1 115 ? -33.037 11.817 34.062 1.00 60.53 115 ASP A O 1
ATOM 925 N N . GLN A 1 116 ? -33.740 10.796 35.935 1.00 53.31 116 GLN A N 1
ATOM 926 C CA . GLN A 1 116 ? -34.785 11.768 36.300 1.00 53.31 116 GLN A CA 1
ATOM 927 C C . GLN A 1 116 ? -34.396 12.683 37.470 1.00 53.31 116 GLN A C 1
ATOM 929 O O . GLN A 1 116 ? -35.180 13.562 37.837 1.00 53.31 116 GLN A O 1
ATOM 934 N N . ALA A 1 117 ? -33.207 12.522 38.058 1.00 53.62 117 ALA A N 1
ATOM 935 C CA . ALA A 1 117 ? -32.708 13.518 38.992 1.00 53.62 117 ALA A CA 1
ATOM 936 C C . ALA A 1 117 ? -32.446 14.815 38.203 1.00 53.62 117 ALA A C 1
ATOM 938 O O . ALA A 1 117 ? -31.709 14.773 37.212 1.00 53.62 117 ALA A O 1
ATOM 939 N N . PRO A 1 118 ? -33.021 15.970 38.594 1.00 58.94 118 PRO A N 1
ATOM 940 C CA . PRO A 1 118 ? -32.626 17.232 37.987 1.00 58.94 118 PRO A CA 1
ATOM 941 C C . PRO A 1 118 ? -31.116 17.382 38.167 1.00 58.94 118 PRO A C 1
ATOM 943 O O . PRO A 1 118 ? -30.603 17.131 39.262 1.00 58.94 118 PRO A O 1
ATOM 946 N N . ALA A 1 119 ? -30.413 17.753 37.091 1.00 62.59 119 ALA A N 1
ATOM 947 C CA . ALA A 1 119 ? -28.973 17.978 37.148 1.00 62.59 119 ALA A CA 1
ATOM 948 C C . ALA A 1 119 ? -28.672 18.870 38.364 1.00 62.59 119 ALA A C 1
ATOM 950 O O . ALA A 1 119 ? -29.362 19.885 38.527 1.00 62.59 119 ALA A O 1
ATOM 951 N N . PRO A 1 120 ? -27.726 18.481 39.244 1.00 60.69 120 PRO A N 1
ATOM 952 C CA . PRO A 1 120 ? -27.473 19.226 40.469 1.00 60.69 120 PRO A CA 1
ATOM 953 C C . PRO A 1 120 ? -27.220 20.681 40.078 1.00 60.69 120 PRO A C 1
ATOM 955 O O . PRO A 1 120 ? -26.433 20.900 39.149 1.00 60.69 120 PRO A O 1
ATOM 958 N N . PRO A 1 121 ? -27.915 21.655 40.700 1.00 66.88 121 PRO A N 1
ATOM 959 C CA . PRO A 1 121 ? -27.814 23.042 40.289 1.00 66.88 121 PRO A CA 1
ATOM 960 C C . PRO A 1 121 ? -26.341 23.423 40.307 1.00 66.88 121 PRO A C 1
ATOM 962 O O . PRO A 1 121 ? -25.691 23.379 41.354 1.00 66.88 121 PRO A O 1
ATOM 965 N N . GLN A 1 122 ? -25.810 23.740 39.127 1.00 65.94 122 GLN A N 1
ATOM 966 C CA . GLN A 1 122 ? -24.499 24.345 39.032 1.00 65.94 122 GLN A CA 1
ATOM 967 C C . GLN A 1 122 ? -24.653 25.722 39.660 1.00 65.94 122 GLN A C 1
ATOM 969 O O . GLN A 1 122 ? -25.144 26.651 39.020 1.00 65.94 122 GLN A O 1
ATOM 974 N N . ASN A 1 123 ? -24.286 25.825 40.941 1.00 60.91 123 ASN A N 1
ATOM 975 C CA . ASN A 1 123 ? -23.954 27.113 41.521 1.00 60.91 123 ASN A CA 1
ATOM 976 C C . ASN A 1 123 ? -22.979 27.768 40.538 1.00 60.91 123 ASN A C 1
ATOM 978 O O . ASN A 1 123 ? -22.033 27.084 40.124 1.00 60.91 123 ASN A O 1
ATOM 982 N N . PRO A 1 124 ? -23.217 29.023 40.121 1.00 59.50 124 PRO A N 1
ATOM 983 C CA . PRO A 1 124 ? -22.253 29.709 39.287 1.00 59.50 124 PRO A CA 1
ATOM 984 C C . PRO A 1 124 ? -20.910 29.645 40.010 1.00 59.50 124 PRO A C 1
ATOM 986 O O . PRO A 1 124 ? -20.809 29.990 41.188 1.00 59.50 124 PRO A O 1
ATOM 989 N N . VAL A 1 125 ? -19.897 29.135 39.313 1.00 64.94 125 VAL A N 1
ATOM 990 C CA . VAL A 1 125 ? -18.527 29.480 39.662 1.00 64.94 125 VAL A CA 1
ATOM 991 C C . VAL A 1 125 ? -18.469 30.979 39.428 1.00 64.94 125 VAL A C 1
ATOM 993 O O . VAL A 1 125 ? -18.590 31.412 38.283 1.00 64.94 125 VAL A O 1
ATOM 996 N N . ASP A 1 126 ? -18.382 31.753 40.509 1.00 65.19 126 ASP A N 1
ATOM 997 C CA . ASP A 1 126 ? -17.984 33.148 40.399 1.00 65.19 126 ASP A CA 1
ATOM 998 C C . ASP A 1 126 ? -16.624 33.151 39.701 1.00 65.19 126 ASP A C 1
ATOM 1000 O O . ASP A 1 126 ? -15.630 32.666 40.248 1.00 65.19 126 ASP A O 1
ATOM 1004 N N . GLU A 1 127 ? -16.586 33.683 38.480 1.00 64.75 127 GLU A N 1
ATOM 1005 C CA . GLU A 1 127 ? -15.349 34.105 37.826 1.00 64.75 127 GLU A CA 1
ATOM 1006 C C . GLU A 1 127 ? -14.864 35.409 38.487 1.00 64.75 127 GLU A C 1
ATOM 1008 O O . GLU A 1 127 ? -14.642 36.418 37.820 1.00 64.75 127 GLU A O 1
ATOM 1013 N N . GLU A 1 128 ? -14.725 35.405 39.819 1.00 54.50 128 GLU A N 1
ATOM 1014 C CA . GLU A 1 128 ? -13.953 36.431 40.508 1.00 54.50 128 GLU A CA 1
ATOM 1015 C C . GLU A 1 128 ? -12.479 36.186 40.189 1.00 54.50 128 GLU A C 1
ATOM 1017 O O . GLU A 1 128 ? -11.889 35.153 40.522 1.00 54.50 128 GLU A O 1
ATOM 1022 N N . GLU A 1 129 ? -11.905 37.158 39.489 1.00 58.09 129 GLU A N 1
ATOM 1023 C CA . GLU A 1 129 ? -10.477 37.278 39.263 1.00 58.09 129 GLU A CA 1
ATOM 1024 C C . GLU A 1 129 ? -9.725 37.190 40.599 1.00 58.09 129 GLU A C 1
ATOM 1026 O O . GLU A 1 129 ? -9.907 38.037 41.472 1.00 58.09 129 GLU A O 1
ATOM 1031 N N . ASP A 1 130 ? -8.780 36.257 40.720 1.00 53.31 130 ASP A N 1
ATOM 1032 C CA . ASP A 1 130 ? -7.572 36.553 41.488 1.00 53.31 130 ASP A CA 1
ATOM 1033 C C . ASP A 1 130 ? -6.385 36.602 40.531 1.00 53.31 130 ASP A C 1
ATOM 1035 O O . ASP A 1 130 ? -5.788 35.594 40.137 1.00 53.31 130 ASP A O 1
ATOM 1039 N N . SER A 1 131 ? -6.062 37.830 40.131 1.00 58.00 131 SER A N 1
ATOM 1040 C CA . SER A 1 131 ? -4.844 38.205 39.425 1.00 58.00 131 SER A CA 1
ATOM 1041 C C . SER A 1 131 ? -3.621 38.085 40.351 1.00 58.00 131 SER A C 1
ATOM 1043 O O . SER A 1 131 ? -2.914 39.066 40.605 1.00 58.00 131 SER A O 1
ATOM 1045 N N . GLY A 1 132 ? -3.370 36.872 40.849 1.00 57.66 132 GLY A N 1
ATOM 1046 C CA . GLY A 1 132 ? -2.304 36.517 41.782 1.00 57.66 132 GLY A CA 1
ATOM 1047 C C . GLY A 1 132 ? -0.917 36.578 41.145 1.00 57.66 132 GLY A C 1
ATOM 1048 O O . GLY A 1 132 ? -0.284 35.554 40.891 1.00 57.66 132 GLY A O 1
ATOM 1049 N N . SER A 1 133 ? -0.429 37.789 40.881 1.00 51.47 133 SER A N 1
ATOM 1050 C CA . SER A 1 133 ? 0.950 38.015 40.446 1.00 51.47 133 SER A CA 1
ATOM 1051 C C . SER A 1 133 ? 1.937 37.594 41.534 1.00 51.47 133 SER A C 1
ATOM 1053 O O . SER A 1 133 ? 1.854 38.059 42.670 1.00 51.47 133 SER A O 1
ATOM 1055 N N . SER A 1 134 ? 2.940 36.793 41.178 1.00 48.56 134 SER A N 1
ATOM 1056 C CA . SER A 1 134 ? 4.200 36.704 41.923 1.00 48.56 134 SER A CA 1
ATOM 1057 C C . SER A 1 134 ? 5.348 36.364 40.974 1.00 48.56 134 SER A C 1
ATOM 1059 O O . SER A 1 134 ? 5.298 35.387 40.230 1.00 48.56 134 SER A O 1
ATOM 1061 N N . SER A 1 135 ? 6.335 37.256 40.968 1.00 59.03 135 SER A N 1
ATOM 1062 C CA . SER A 1 135 ? 7.493 37.310 40.068 1.00 59.03 135 SER A CA 1
ATOM 1063 C C . SER A 1 135 ? 8.661 36.421 40.546 1.00 59.03 135 SER A C 1
ATOM 1065 O O . SER A 1 135 ? 8.530 35.760 41.570 1.00 59.03 135 SER A O 1
ATOM 1067 N N . GLU A 1 136 ? 9.828 36.538 39.873 1.00 60.66 136 GLU A N 1
ATOM 1068 C CA . GLU A 1 136 ? 11.178 36.139 40.366 1.00 60.66 136 GLU A CA 1
ATOM 1069 C C . GLU A 1 136 ? 11.497 34.622 40.239 1.00 60.66 136 GLU A C 1
ATOM 1071 O O . GLU A 1 136 ? 10.770 33.796 40.763 1.00 60.66 136 GLU A O 1
ATOM 1076 N N . SER A 1 137 ? 12.555 34.080 39.618 1.00 45.12 137 SER A N 1
ATOM 1077 C CA . SER A 1 137 ? 13.692 34.508 38.767 1.00 45.12 137 SER A CA 1
ATOM 1078 C C . SER A 1 137 ? 14.246 33.209 38.071 1.00 45.12 137 SER A C 1
ATOM 1080 O O . SER A 1 137 ? 13.625 32.161 38.233 1.00 45.12 137 SER A O 1
ATOM 1082 N N . SER A 1 138 ? 15.328 33.104 37.277 1.00 59.62 138 SER A N 1
ATOM 1083 C CA . SER A 1 138 ? 16.403 34.022 36.854 1.00 59.62 138 SER A CA 1
ATOM 1084 C C . SER A 1 138 ? 17.150 33.512 35.586 1.00 59.62 138 SER A C 1
ATOM 1086 O O . SER A 1 138 ? 16.950 32.377 35.169 1.00 59.62 138 SER A O 1
ATOM 1088 N N . ASP A 1 139 ? 17.999 34.378 35.016 1.00 69.56 139 ASP A N 1
ATOM 1089 C CA . ASP A 1 139 ? 19.399 34.181 34.544 1.00 69.56 139 ASP A CA 1
ATOM 1090 C C . ASP A 1 139 ? 19.891 32.828 33.950 1.00 69.56 139 ASP A C 1
ATOM 1092 O O . ASP A 1 139 ? 19.912 31.818 34.645 1.00 69.56 139 ASP A O 1
ATOM 1096 N N . GLU A 1 140 ? 20.384 32.821 32.695 1.00 70.12 140 GLU A N 1
ATOM 1097 C CA . GLU A 1 140 ? 21.835 32.792 32.347 1.00 70.12 140 GLU A CA 1
ATOM 1098 C C . GLU A 1 140 ? 22.042 32.934 30.807 1.00 70.12 140 GLU A C 1
ATOM 1100 O O . GLU A 1 140 ? 21.108 32.755 30.022 1.00 70.12 140 GLU A O 1
ATOM 1105 N N . SER A 1 141 ? 23.241 33.327 30.346 1.00 65.19 141 SER A N 1
ATOM 1106 C CA . SER A 1 141 ? 23.528 33.781 28.964 1.00 65.19 141 SER A CA 1
ATOM 1107 C C . SER A 1 141 ? 24.440 32.859 28.132 1.00 65.19 141 SER A C 1
ATOM 1109 O O . SER A 1 141 ? 25.471 32.420 28.628 1.00 65.19 141 SER A O 1
ATOM 1111 N N . ALA A 1 142 ? 24.154 32.708 26.827 1.00 63.44 142 ALA A N 1
ATOM 1112 C CA . ALA A 1 142 ? 25.107 32.440 25.721 1.00 63.44 142 ALA A CA 1
ATOM 1113 C C . ALA A 1 142 ? 24.366 32.531 24.357 1.00 63.44 142 ALA A C 1
ATOM 1115 O O . ALA A 1 142 ? 23.178 32.233 24.307 1.00 63.44 142 ALA A O 1
ATOM 1116 N N . GLY A 1 143 ? 24.945 32.908 23.207 1.00 59.72 143 GLY A N 1
ATOM 1117 C CA . GLY A 1 143 ? 26.320 33.328 22.902 1.00 59.72 143 GLY A CA 1
ATOM 1118 C C . GLY A 1 143 ? 26.935 32.536 21.731 1.00 59.72 143 GLY A C 1
ATOM 1119 O O . GLY A 1 143 ? 27.472 31.463 21.974 1.00 59.72 143 GLY A O 1
ATOM 1120 N N . GLY A 1 144 ? 26.916 33.086 20.503 1.00 68.94 144 GLY A N 1
ATOM 1121 C CA . GLY A 1 144 ? 27.457 32.458 19.272 1.00 68.94 144 GLY A CA 1
ATOM 1122 C C . GLY A 1 144 ? 26.526 31.398 18.652 1.00 68.94 144 GLY A C 1
ATOM 1123 O O . GLY A 1 144 ? 25.746 30.781 19.372 1.00 68.94 144 GLY A O 1
ATOM 1124 N N . ASP A 1 145 ? 26.509 31.158 17.338 1.00 52.50 145 ASP A N 1
ATOM 1125 C CA . ASP A 1 145 ? 27.365 31.599 16.212 1.00 52.50 145 ASP A CA 1
ATOM 1126 C C . ASP A 1 145 ? 26.471 31.834 14.967 1.00 52.50 145 ASP A C 1
ATOM 1128 O O . ASP A 1 145 ? 25.540 31.015 14.769 1.00 52.50 145 ASP A O 1
#

Organism: NCBI:txid586398

Foldseek 3Di:
DVVVVVVVVVVVVVVVVVVVVVVVVVVVVVVVVVVVVVVVVVVVVVVVVVVVVVVVVVVVPVVVVVVVVVVVVVLVVLVVVQVVVCVVPVVDHDDSVRSVVVVVVVCVVCCVVVVPDDDDPPPDPPPPDDPDDDDDDDDDDDDDD